Protein AF-A0A415HVI8-F1 (afdb_monomer_lite)

pLDDT: mean 93.9, std 3.32, range [80.62, 97.5]

Sequence (115 aa):
MLKFKNITKREDFKKYVEWSKIKIEEIEKPHKNQRMWKISDCFGNVWNVLFTGNVDEYRVSYENEFSADILMQGNMVEIHRAIKNGRNLRADRNLKQFTQVALLVSCYNKFGYLK

Foldseek 3Di:
DDKDFLPDDLVVVVVVCVVFVKDWDWDDAPDPLKTKIWIDTPVGFIKMWMDPNDQQWIWIDGDQAKIWIWGADQRMIDTQWMAGPNDIGGDNVVCVVCVVVSSNVNSCVNNVVRD

Radius of gyration: 13.5 Å; chains: 1; bounding box: 29×35×33 Å

Secondary structure (DSSP, 8-state):
-EEEE----HHHHHHHHHHHT-EEEEE--SSTT-EEEEEE-TTS-EEEEEE-SSTTEEEEEETTTEEEEEEEETTEEEEEEEEETTEEE-SHHHHGGGHHHHHHHHHHHHTT---

Structure (mmCIF, N/CA/C/O backbone):
data_AF-A0A415HVI8-F1
#
_entry.id   AF-A0A415HVI8-F1
#
loop_
_atom_site.group_PDB
_atom_site.id
_atom_site.type_symbol
_atom_site.label_atom_id
_atom_site.label_alt_id
_atom_site.label_comp_id
_atom_site.label_asym_id
_atom_site.label_entity_id
_atom_site.label_seq_id
_atom_site.pdbx_PDB_ins_code
_atom_site.Cartn_x
_atom_site.Cartn_y
_atom_site.Cartn_z
_atom_site.occupancy
_atom_site.B_iso_or_equiv
_atom_site.auth_seq_id
_atom_site.auth_comp_id
_atom_site.auth_asym_id
_atom_site.auth_atom_id
_atom_site.pdbx_PDB_model_num
ATOM 1 N N . MET A 1 1 ? -4.311 -10.016 -14.089 1.00 87.69 1 MET A N 1
ATOM 2 C CA . MET A 1 1 ? -4.774 -8.993 -13.128 1.00 87.69 1 MET A CA 1
ATOM 3 C C . MET A 1 1 ? -5.283 -9.757 -11.932 1.00 87.69 1 MET A C 1
ATOM 5 O O . MET A 1 1 ? -6.150 -10.602 -12.103 1.00 87.69 1 MET A O 1
ATOM 9 N N . LEU A 1 2 ? -4.747 -9.478 -10.747 1.00 95.12 2 LEU A N 1
ATOM 10 C CA . LEU A 1 2 ? -5.093 -10.218 -9.537 1.00 95.12 2 LEU A CA 1
ATOM 11 C C . LEU A 1 2 ? -6.092 -9.413 -8.703 1.00 95.12 2 LEU A C 1
ATOM 13 O O . LEU A 1 2 ? -5.803 -8.267 -8.374 1.00 95.12 2 LEU A O 1
ATOM 17 N N . LYS A 1 3 ? -7.232 -10.007 -8.339 1.00 96.69 3 LYS A N 1
ATOM 18 C CA . LYS A 1 3 ? -8.287 -9.353 -7.548 1.00 96.69 3 LYS A CA 1
ATOM 19 C C . LYS A 1 3 ? -8.484 -10.049 -6.204 1.00 96.69 3 LYS A C 1
ATOM 21 O O . LYS A 1 3 ? -8.464 -11.277 -6.146 1.00 96.69 3 LYS A O 1
ATOM 26 N N . PHE A 1 4 ? -8.696 -9.284 -5.136 1.00 97.19 4 PHE A N 1
ATOM 27 C CA . PHE A 1 4 ? -8.991 -9.814 -3.801 1.00 97.19 4 PHE A CA 1
ATOM 28 C C . PHE A 1 4 ? -9.710 -8.785 -2.921 1.00 97.19 4 PHE A C 1
ATOM 30 O O . PHE A 1 4 ? -9.638 -7.578 -3.149 1.00 97.19 4 PHE A O 1
ATOM 37 N N . LYS A 1 5 ? -10.441 -9.264 -1.908 1.00 97.50 5 LYS A N 1
ATOM 38 C CA . LYS A 1 5 ? -11.243 -8.411 -1.023 1.00 97.50 5 LYS A CA 1
ATOM 39 C C . LYS A 1 5 ? -10.464 -8.034 0.232 1.00 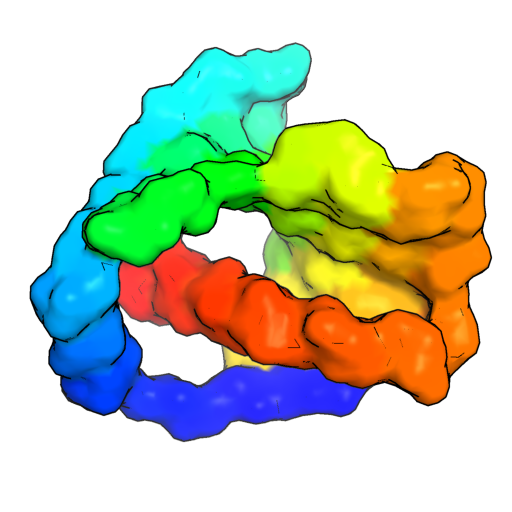97.50 5 LYS A C 1
ATOM 41 O O . LYS A 1 5 ? -9.969 -8.908 0.938 1.00 97.50 5 LYS A O 1
ATOM 46 N N . ASN A 1 6 ? -10.435 -6.745 0.553 1.00 96.62 6 ASN A N 1
ATOM 47 C CA . ASN A 1 6 ? -9.982 -6.247 1.843 1.00 96.62 6 ASN A CA 1
ATOM 48 C C . ASN A 1 6 ? -11.086 -6.445 2.896 1.00 96.62 6 ASN A C 1
ATOM 50 O O . ASN A 1 6 ? -12.039 -5.664 2.999 1.00 96.62 6 ASN A O 1
ATOM 54 N N . ILE A 1 7 ? -10.938 -7.509 3.684 1.00 96.50 7 ILE A N 1
ATOM 55 C CA . ILE A 1 7 ? -11.801 -7.843 4.826 1.00 96.50 7 ILE A CA 1
ATOM 56 C C . ILE A 1 7 ? -11.216 -7.388 6.173 1.00 96.50 7 ILE A C 1
ATOM 58 O O . ILE A 1 7 ? -11.780 -7.705 7.218 1.00 96.50 7 ILE A O 1
ATOM 62 N N . THR A 1 8 ? -10.099 -6.656 6.160 1.00 96.81 8 THR A N 1
ATOM 63 C CA . THR A 1 8 ? -9.420 -6.187 7.370 1.00 96.81 8 THR A CA 1
ATOM 64 C C . THR A 1 8 ? -10.347 -5.282 8.176 1.00 96.81 8 THR A C 1
ATOM 66 O O . THR A 1 8 ? -11.046 -4.428 7.614 1.00 96.81 8 THR A O 1
ATOM 69 N N . LYS A 1 9 ? -10.351 -5.476 9.498 1.00 97.00 9 LYS A N 1
ATOM 70 C CA . LYS A 1 9 ? -11.074 -4.642 10.461 1.00 97.00 9 LYS A CA 1
ATOM 71 C C . LYS A 1 9 ? -10.213 -3.463 10.901 1.00 97.00 9 LYS A C 1
ATOM 73 O O . LYS A 1 9 ? -8.985 -3.553 10.939 1.00 97.00 9 LYS A O 1
ATOM 78 N N . ARG A 1 10 ? -10.862 -2.351 11.246 1.00 96.25 10 ARG A N 1
ATOM 79 C CA . ARG A 1 10 ? -10.168 -1.110 11.606 1.00 96.25 10 ARG A CA 1
ATOM 80 C C . ARG A 1 10 ? -9.321 -1.283 12.863 1.00 96.25 10 ARG A C 1
ATOM 82 O O . ARG A 1 10 ? -8.210 -0.769 12.925 1.00 96.25 10 ARG A O 1
ATOM 89 N N . GLU A 1 11 ? -9.839 -2.012 13.843 1.00 96.88 11 GLU A N 1
ATOM 90 C CA . GLU A 1 11 ? -9.211 -2.235 15.145 1.00 96.88 11 GLU A CA 1
ATOM 91 C C . GLU A 1 11 ? -7.920 -3.044 15.001 1.00 96.88 11 GLU A C 1
ATOM 93 O O . GLU A 1 11 ? -6.900 -2.697 15.593 1.00 96.88 11 GLU A O 1
ATOM 98 N N . ASP A 1 12 ? -7.947 -4.083 14.165 1.00 96.75 12 ASP A N 1
ATOM 99 C CA . ASP A 1 12 ? -6.782 -4.929 13.900 1.00 96.75 12 ASP A CA 1
ATOM 100 C C . ASP A 1 12 ? -5.701 -4.150 13.146 1.00 96.75 12 ASP A C 1
ATOM 102 O O . ASP A 1 12 ? -4.521 -4.210 13.495 1.00 96.75 12 ASP A O 1
ATOM 106 N N . PHE A 1 13 ? -6.103 -3.342 12.160 1.00 96.88 13 PHE A N 1
ATOM 107 C CA . PHE A 1 13 ? -5.158 -2.501 11.434 1.00 96.88 13 PHE A CA 1
ATOM 108 C C . PHE A 1 13 ? -4.546 -1.405 12.312 1.00 96.88 13 PHE A C 1
ATOM 110 O O . PHE A 1 13 ? -3.359 -1.112 12.193 1.00 96.88 13 PHE A O 1
ATOM 117 N N . LYS A 1 14 ? -5.325 -0.830 13.235 1.00 96.75 14 LYS A N 1
ATOM 118 C CA . LYS A 1 14 ? -4.823 0.168 14.185 1.00 96.75 14 LYS A CA 1
ATOM 119 C C . LYS A 1 14 ? -3.715 -0.411 15.069 1.00 96.75 14 LYS A C 1
ATOM 121 O O . LYS A 1 14 ? -2.670 0.218 15.203 1.00 96.75 14 LYS A O 1
ATO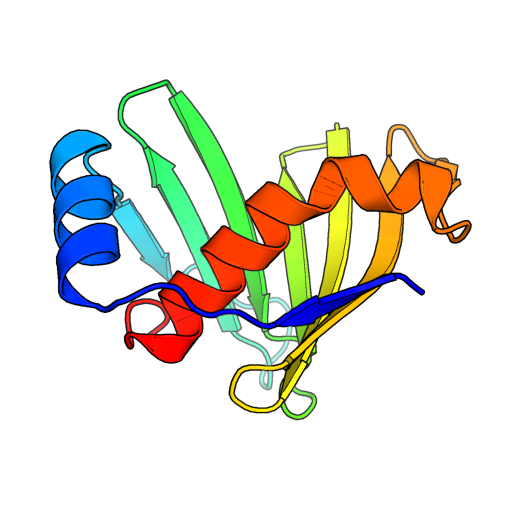M 126 N N . LYS A 1 15 ? -3.900 -1.630 15.591 1.00 96.88 15 LYS A N 1
ATOM 127 C CA . LYS A 1 15 ? -2.859 -2.341 16.357 1.00 96.88 15 LYS A CA 1
ATOM 128 C C . LYS A 1 15 ? -1.589 -2.547 15.530 1.00 96.88 15 LYS A C 1
ATOM 130 O O . LYS A 1 15 ? -0.492 -2.348 16.040 1.00 96.88 15 LYS A O 1
ATOM 135 N N . TYR A 1 16 ? -1.731 -2.913 14.254 1.00 95.06 16 TYR A N 1
ATOM 136 C CA . TYR A 1 16 ? -0.590 -3.047 13.344 1.00 95.06 16 TYR A CA 1
ATOM 137 C C . TYR A 1 16 ? 0.157 -1.719 13.158 1.00 95.06 16 TYR A C 1
ATOM 139 O O . TYR A 1 16 ? 1.382 -1.693 13.272 1.00 95.06 16 TYR A O 1
ATOM 147 N N . VAL A 1 17 ? -0.567 -0.623 12.912 1.00 95.44 17 VAL A N 1
ATOM 148 C CA . VAL A 1 17 ? 0.005 0.725 12.753 1.00 95.44 17 VAL A CA 1
ATOM 149 C C . VAL A 1 17 ? 0.779 1.155 14.000 1.00 95.44 17 VAL A C 1
ATOM 151 O O . VAL A 1 17 ? 1.888 1.671 13.879 1.00 95.44 17 VAL A O 1
ATOM 154 N N . GLU A 1 18 ? 0.223 0.913 15.188 1.00 95.25 18 GLU A N 1
ATOM 155 C CA . GLU A 1 18 ? 0.869 1.221 16.470 1.00 95.25 18 GLU A CA 1
ATOM 156 C C . GLU A 1 18 ? 2.128 0.371 16.694 1.00 95.25 18 GLU A C 1
ATOM 158 O O . GLU A 1 18 ? 3.180 0.905 17.046 1.00 95.25 18 GLU A O 1
ATOM 163 N N . TRP A 1 19 ? 2.050 -0.938 16.437 1.00 96.44 19 TRP A N 1
ATOM 164 C CA . TRP A 1 19 ? 3.173 -1.867 16.595 1.00 96.44 19 TRP A CA 1
ATOM 165 C C . TRP A 1 19 ? 4.342 -1.556 15.651 1.00 96.44 19 TRP A C 1
ATOM 167 O O . TRP A 1 19 ? 5.488 -1.491 16.090 1.00 96.44 19 TRP A O 1
ATOM 177 N N . SER A 1 20 ? 4.051 -1.327 14.368 1.00 94.50 20 SER A N 1
ATOM 178 C CA . SER A 1 20 ? 5.059 -1.022 13.339 1.00 94.50 20 SER A CA 1
ATOM 179 C C . SER A 1 20 ? 5.479 0.451 13.312 1.00 94.50 20 SER A C 1
ATOM 181 O O . SER A 1 20 ? 6.362 0.828 12.541 1.00 94.50 20 SER A O 1
ATOM 183 N N . LYS A 1 21 ? 4.871 1.284 14.171 1.00 95.44 21 LYS A N 1
ATOM 184 C CA . LYS A 1 21 ? 5.129 2.725 14.302 1.00 95.44 21 LYS A CA 1
ATOM 185 C C . LYS A 1 21 ? 5.109 3.438 12.947 1.00 95.44 21 LYS A C 1
ATOM 187 O O . LYS A 1 21 ? 6.018 4.212 12.643 1.00 95.44 21 LYS A O 1
ATOM 192 N N . ILE A 1 22 ? 4.082 3.151 12.142 1.00 95.62 22 ILE A N 1
ATOM 193 C CA . ILE A 1 22 ? 3.947 3.710 10.792 1.00 95.62 22 ILE A CA 1
ATOM 194 C C . ILE A 1 22 ? 3.964 5.237 10.847 1.00 95.62 22 ILE A C 1
ATOM 196 O O . ILE A 1 22 ? 3.202 5.855 11.593 1.00 95.62 22 ILE A O 1
ATOM 200 N N . LYS A 1 23 ? 4.794 5.834 9.995 1.00 95.38 23 LYS A N 1
ATOM 201 C CA . LYS A 1 23 ? 4.810 7.264 9.694 1.00 95.38 23 LYS A CA 1
ATOM 202 C C . LYS A 1 23 ? 4.378 7.462 8.251 1.00 95.38 23 LYS A C 1
ATOM 204 O O . LYS A 1 23 ? 4.820 6.733 7.368 1.00 95.38 23 LYS A O 1
ATOM 209 N N . ILE A 1 24 ? 3.497 8.430 8.026 1.00 95.88 24 ILE A N 1
ATOM 210 C CA . ILE A 1 24 ? 2.982 8.778 6.701 1.00 95.88 24 ILE A CA 1
ATOM 211 C C . ILE A 1 24 ? 3.165 10.275 6.538 1.00 95.88 24 ILE A C 1
ATOM 213 O O . ILE A 1 24 ? 2.653 11.054 7.340 1.00 95.88 24 ILE A O 1
ATOM 217 N N . GLU A 1 25 ? 3.897 10.657 5.504 1.00 95.81 25 GLU A N 1
ATOM 218 C CA . GLU A 1 25 ? 4.222 12.041 5.188 1.00 95.81 25 GLU A CA 1
ATOM 219 C C . GLU A 1 25 ? 3.764 12.310 3.757 1.00 95.81 25 GLU A C 1
ATOM 221 O O . GLU A 1 25 ? 4.171 11.602 2.835 1.00 95.81 25 GLU A O 1
ATOM 226 N N . GLU A 1 26 ? 2.896 13.301 3.552 1.00 95.00 26 GLU A N 1
ATOM 227 C CA . GLU A 1 26 ? 2.617 13.778 2.196 1.00 95.00 26 GLU A CA 1
ATOM 228 C C . GLU A 1 26 ? 3.858 14.518 1.676 1.00 95.00 26 GLU A C 1
ATOM 230 O O . GLU A 1 26 ? 4.427 15.363 2.368 1.00 95.00 26 GLU A O 1
ATOM 235 N N . ILE A 1 27 ? 4.296 14.166 0.472 1.00 94.12 27 ILE A N 1
ATOM 236 C CA . ILE A 1 27 ? 5.480 14.727 -0.181 1.00 94.12 27 ILE A CA 1
ATOM 237 C C . ILE A 1 27 ? 5.088 15.439 -1.475 1.00 94.12 27 ILE A C 1
ATOM 239 O O . ILE A 1 27 ? 3.924 15.445 -1.882 1.00 94.12 27 ILE A O 1
ATOM 243 N N . GLU A 1 28 ? 6.067 16.064 -2.128 1.00 90.69 28 GLU A N 1
ATOM 244 C CA . GLU A 1 28 ? 5.833 16.794 -3.368 1.00 90.69 28 GLU A CA 1
ATOM 245 C C . GLU A 1 28 ? 5.188 15.895 -4.435 1.00 90.69 28 GLU A C 1
ATOM 247 O O . GLU A 1 28 ? 5.664 14.803 -4.753 1.00 90.69 28 GLU A O 1
ATOM 252 N N . LYS A 1 29 ? 4.054 16.359 -4.966 1.00 87.06 29 LYS A N 1
ATOM 253 C CA . LYS A 1 29 ? 3.281 15.640 -5.977 1.00 87.06 29 LYS A CA 1
ATOM 254 C C . LYS A 1 29 ? 3.893 15.835 -7.370 1.00 87.06 29 LYS A C 1
ATOM 256 O O . LYS A 1 29 ? 4.232 16.966 -7.713 1.00 87.06 29 LYS A O 1
ATOM 261 N N . PRO A 1 30 ? 3.936 14.796 -8.224 1.00 86.88 30 PRO A N 1
ATOM 262 C CA . PRO A 1 30 ? 4.485 14.937 -9.576 1.00 86.88 30 PRO A CA 1
ATOM 263 C C . PRO A 1 30 ? 3.648 15.859 -10.474 1.00 86.88 30 PRO A C 1
ATOM 265 O O . PRO A 1 30 ? 4.177 16.600 -11.300 1.00 86.88 30 PRO A O 1
ATOM 268 N N . HIS A 1 31 ? 2.322 15.819 -10.314 1.00 88.69 31 HIS A N 1
ATOM 269 C CA . HIS A 1 31 ? 1.371 16.595 -11.108 1.00 88.69 31 HIS A CA 1
ATOM 270 C C . HIS A 1 31 ? 0.258 17.184 -10.234 1.00 88.69 31 HIS A C 1
ATOM 272 O O . HIS A 1 31 ? -0.047 16.679 -9.155 1.00 88.69 31 HIS A O 1
ATOM 278 N N . LYS A 1 32 ? -0.392 18.259 -10.705 1.00 86.44 32 LYS A N 1
ATOM 279 C CA . LYS A 1 32 ? -1.367 19.046 -9.921 1.00 86.44 32 LYS A CA 1
ATOM 280 C C . LYS A 1 32 ? -2.531 18.214 -9.362 1.00 86.44 32 LYS A C 1
ATOM 282 O O . LYS A 1 32 ? -2.977 18.503 -8.250 1.00 86.44 32 LYS A O 1
ATOM 287 N N . ASN A 1 33 ? -2.990 17.212 -10.115 1.00 90.31 33 ASN A N 1
ATOM 288 C CA . ASN A 1 33 ? -4.102 16.310 -9.792 1.00 90.31 33 ASN A CA 1
ATOM 289 C C . ASN A 1 33 ? -3.687 15.052 -9.005 1.00 90.31 33 ASN A C 1
ATOM 291 O O . ASN A 1 33 ? -4.536 14.209 -8.731 1.00 90.31 33 ASN A O 1
ATOM 295 N N . GLN A 1 34 ? -2.410 14.914 -8.656 1.00 93.44 34 GLN A N 1
ATOM 296 C CA . GLN A 1 34 ? -1.880 13.758 -7.938 1.00 93.44 34 GLN A CA 1
ATOM 297 C C . GLN A 1 34 ? -1.622 14.082 -6.471 1.00 93.44 34 GLN A C 1
ATOM 299 O O . GLN A 1 34 ? -1.525 15.247 -6.081 1.00 93.44 34 GLN A O 1
ATOM 304 N N . ARG A 1 35 ? -1.492 13.036 -5.658 1.00 94.06 35 ARG A N 1
ATOM 305 C CA . ARG A 1 35 ? -1.027 13.127 -4.269 1.00 94.06 35 ARG A CA 1
ATOM 306 C C . ARG A 1 35 ? -0.051 12.002 -4.008 1.00 94.06 35 ARG A C 1
ATOM 308 O O . ARG A 1 35 ? -0.236 10.907 -4.536 1.00 94.06 35 ARG A O 1
ATOM 315 N N . MET A 1 36 ? 0.987 12.270 -3.233 1.00 95.81 36 MET A N 1
ATOM 316 C CA . MET A 1 36 ? 2.042 11.302 -2.989 1.00 95.81 36 MET A CA 1
ATOM 317 C C . MET A 1 36 ? 2.371 11.277 -1.508 1.00 95.81 36 MET A C 1
ATOM 319 O O . MET A 1 36 ? 2.587 12.319 -0.901 1.00 95.81 36 MET A O 1
ATOM 323 N N . TRP A 1 37 ? 2.423 10.080 -0.941 1.00 96.75 37 TRP A N 1
ATOM 324 C CA . TRP A 1 37 ? 2.792 9.865 0.447 1.00 96.75 37 TRP A CA 1
ATOM 325 C C . TRP A 1 37 ? 4.023 8.981 0.516 1.00 96.75 37 TRP A C 1
ATOM 327 O O . TRP A 1 37 ? 4.091 7.947 -0.151 1.00 96.75 37 TRP A O 1
ATOM 337 N N . LYS A 1 38 ? 4.968 9.366 1.364 1.00 96.56 38 LYS A N 1
ATOM 338 C CA . LYS A 1 38 ? 6.058 8.517 1.817 1.00 96.56 38 LYS A CA 1
ATOM 339 C C . LYS A 1 38 ? 5.614 7.830 3.100 1.00 96.56 38 LYS A C 1
ATOM 341 O O . LYS A 1 38 ? 5.186 8.487 4.046 1.00 96.56 38 LYS A O 1
ATOM 346 N N . ILE A 1 39 ? 5.693 6.509 3.119 1.00 95.94 39 ILE A N 1
ATOM 347 C CA . ILE A 1 39 ? 5.307 5.679 4.255 1.00 95.94 39 ILE A CA 1
ATOM 348 C C . ILE A 1 39 ? 6.547 4.950 4.744 1.00 95.94 39 ILE A C 1
ATOM 350 O O . ILE A 1 39 ? 7.240 4.309 3.954 1.00 95.94 39 ILE A O 1
ATOM 354 N N . SER A 1 40 ? 6.822 5.054 6.037 1.00 95.31 40 SER A N 1
ATOM 355 C CA . SER A 1 40 ? 7.926 4.350 6.680 1.00 95.31 40 SER A CA 1
ATOM 356 C C . SER A 1 40 ? 7.487 3.647 7.955 1.00 95.31 40 SER A C 1
ATOM 358 O O . SER A 1 40 ? 6.526 4.056 8.610 1.00 95.31 40 SER A O 1
ATOM 360 N N . ASP A 1 41 ? 8.192 2.575 8.300 1.00 94.44 41 ASP A N 1
ATOM 361 C CA . ASP A 1 41 ? 7.980 1.812 9.528 1.00 94.44 41 ASP A CA 1
ATOM 362 C C . ASP A 1 41 ? 9.242 1.772 10.407 1.00 94.44 41 ASP A C 1
ATOM 364 O O . ASP A 1 41 ? 10.318 2.247 10.033 1.00 94.44 41 ASP A O 1
ATOM 368 N N . CYS A 1 42 ? 9.123 1.214 11.614 1.00 94.38 42 CYS A N 1
ATOM 369 C CA . CYS A 1 42 ? 10.261 1.064 12.523 1.00 94.38 42 CYS A CA 1
ATOM 370 C C . CYS A 1 42 ? 11.254 -0.041 12.136 1.00 94.38 42 C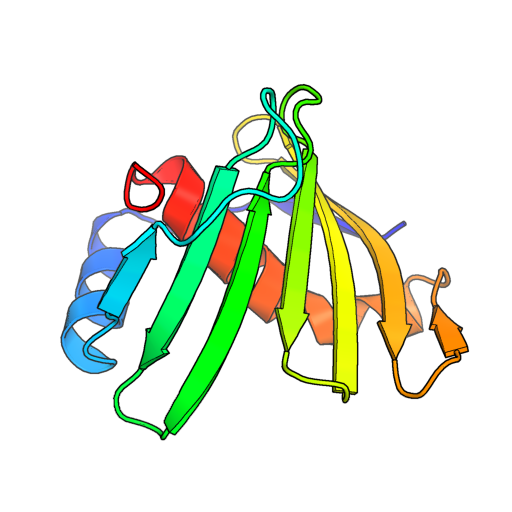YS A C 1
ATOM 372 O O . CYS A 1 42 ? 12.266 -0.190 12.818 1.00 94.38 42 CYS A O 1
ATOM 374 N N . PHE A 1 43 ? 10.973 -0.821 11.092 1.00 91.69 43 PHE A N 1
ATOM 375 C CA . PHE A 1 43 ? 11.852 -1.880 10.590 1.00 91.69 43 PHE A CA 1
ATOM 376 C C . PHE A 1 43 ? 12.783 -1.381 9.479 1.00 91.69 43 PHE A C 1
ATOM 378 O O . PHE A 1 43 ? 13.616 -2.141 8.994 1.00 91.69 43 PHE A O 1
ATOM 385 N N . GLY A 1 44 ? 12.674 -0.102 9.107 1.00 89.50 44 GLY A N 1
ATOM 386 C CA . GLY A 1 44 ? 13.497 0.525 8.079 1.00 89.50 44 GLY A CA 1
ATOM 387 C C . GLY A 1 44 ? 12.912 0.412 6.675 1.00 89.50 44 GLY A C 1
ATOM 388 O O . GLY A 1 44 ? 13.559 0.847 5.727 1.00 89.50 44 GLY A O 1
ATOM 389 N N . ASN A 1 45 ? 11.695 -0.119 6.522 1.00 91.19 45 ASN A N 1
ATOM 390 C CA . ASN A 1 45 ? 11.037 -0.135 5.225 1.00 91.19 45 ASN A CA 1
ATOM 391 C C . ASN A 1 45 ? 10.509 1.264 4.902 1.00 91.19 45 ASN A C 1
ATOM 393 O O . ASN A 1 45 ? 9.884 1.918 5.741 1.00 91.19 45 ASN A O 1
ATOM 397 N N . VAL A 1 46 ? 10.725 1.702 3.663 1.00 93.81 46 VAL A N 1
ATOM 398 C CA . VAL A 1 46 ? 10.239 2.984 3.153 1.00 93.81 46 VAL A CA 1
ATOM 399 C C . VAL A 1 46 ? 9.652 2.787 1.762 1.00 93.81 46 VAL A C 1
ATOM 401 O O . VAL A 1 46 ? 10.352 2.392 0.836 1.00 93.81 46 VAL A O 1
ATOM 404 N N . T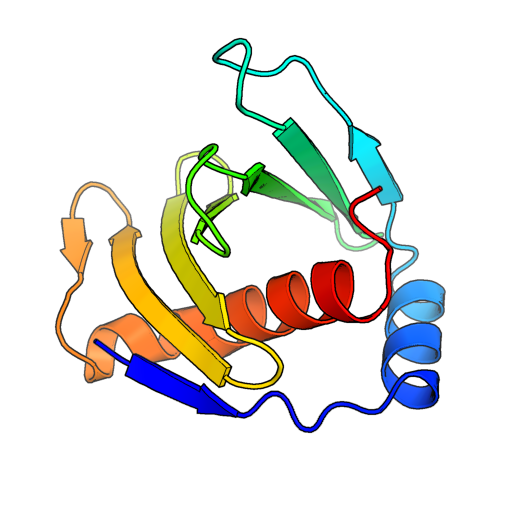RP A 1 47 ? 8.371 3.094 1.583 1.00 95.00 47 TRP A N 1
ATOM 405 C CA . TRP A 1 47 ? 7.716 3.044 0.276 1.00 95.00 47 TRP A CA 1
ATOM 406 C C . TRP A 1 47 ? 6.944 4.322 -0.012 1.00 95.00 47 TRP A C 1
ATOM 408 O O . TRP A 1 47 ? 6.520 5.042 0.888 1.00 95.00 47 TRP A O 1
ATOM 418 N N . ASN A 1 48 ? 6.728 4.583 -1.296 1.00 96.12 48 ASN A N 1
ATOM 419 C CA . ASN A 1 48 ? 5.895 5.681 -1.752 1.00 96.12 48 ASN A CA 1
ATOM 420 C C . ASN A 1 48 ? 4.554 5.149 -2.251 1.00 96.12 48 ASN A C 1
ATOM 422 O O . ASN A 1 48 ? 4.494 4.125 -2.933 1.00 96.12 48 ASN A O 1
ATOM 426 N N . VAL A 1 49 ? 3.486 5.872 -1.941 1.00 96.81 49 VAL A N 1
ATOM 427 C CA . VAL A 1 49 ? 2.140 5.646 -2.461 1.00 96.81 49 VAL A CA 1
ATOM 428 C C . VAL A 1 49 ? 1.732 6.889 -3.234 1.00 96.81 49 VAL A C 1
ATOM 430 O O . VAL A 1 49 ? 1.666 7.977 -2.676 1.00 96.81 49 VAL A O 1
ATOM 433 N N . LEU A 1 50 ? 1.458 6.729 -4.519 1.00 96.25 50 LEU A N 1
ATOM 434 C CA . LEU A 1 50 ? 1.002 7.776 -5.419 1.00 96.25 50 LEU A CA 1
ATOM 435 C C . LEU A 1 50 ? -0.470 7.539 -5.742 1.00 96.25 50 LEU A C 1
ATOM 437 O O . LEU A 1 50 ? -0.811 6.509 -6.315 1.00 96.25 50 LEU A O 1
ATOM 441 N N . PHE A 1 51 ? -1.331 8.502 -5.442 1.00 95.25 51 PHE A N 1
ATOM 442 C CA . PHE A 1 51 ? -2.639 8.606 -6.075 1.00 95.25 51 PHE A CA 1
ATOM 443 C C . PHE A 1 51 ? -2.468 9.234 -7.460 1.00 95.25 51 PHE A C 1
ATOM 445 O O . PHE A 1 51 ? -1.947 10.345 -7.589 1.00 95.25 51 PHE A O 1
ATOM 452 N N . THR A 1 52 ? -2.890 8.517 -8.500 1.00 92.06 52 THR A N 1
ATOM 453 C CA . THR A 1 52 ? -2.600 8.877 -9.900 1.00 92.06 52 THR A CA 1
ATOM 454 C C . THR A 1 52 ? -3.447 10.035 -10.434 1.00 92.06 52 THR A C 1
ATOM 456 O O . THR A 1 52 ? -3.124 10.583 -11.491 1.00 92.06 52 THR A O 1
ATOM 459 N N . GLY A 1 53 ? -4.490 10.438 -9.700 1.00 86.69 53 GLY A N 1
ATOM 460 C CA . GLY A 1 53 ? -5.471 11.438 -10.122 1.00 86.69 53 GLY A CA 1
ATOM 461 C C . GLY A 1 53 ? -6.713 10.834 -10.782 1.00 86.69 53 GLY A C 1
ATOM 462 O O . GLY A 1 53 ? -7.716 11.530 -10.924 1.00 86.69 53 GLY A O 1
ATOM 463 N N . ASN A 1 54 ? -6.668 9.547 -11.135 1.00 89.75 54 ASN A N 1
ATOM 464 C CA . ASN A 1 54 ? -7.831 8.784 -11.574 1.00 89.75 54 ASN A CA 1
ATOM 465 C C . ASN A 1 54 ? -8.552 8.170 -10.372 1.00 89.75 54 ASN A C 1
ATOM 467 O O . ASN A 1 54 ? -7.927 7.831 -9.368 1.00 89.75 54 ASN A O 1
ATOM 471 N N . VAL A 1 55 ? -9.873 8.012 -10.486 1.00 87.75 55 VAL A N 1
ATOM 472 C CA . VAL A 1 55 ? -10.719 7.473 -9.412 1.00 87.75 55 VAL A CA 1
ATOM 473 C C . VAL A 1 55 ? -10.191 6.112 -8.960 1.00 87.75 55 VAL A C 1
ATOM 475 O O . VAL A 1 55 ? -10.057 5.193 -9.765 1.00 87.75 55 VAL A O 1
ATOM 478 N N . ASP A 1 56 ? -9.901 6.011 -7.663 1.00 90.50 56 ASP A N 1
ATOM 479 C CA . ASP A 1 56 ? -9.459 4.794 -6.979 1.00 90.50 56 ASP A CA 1
ATOM 480 C C . ASP A 1 56 ? -8.140 4.168 -7.477 1.00 90.50 56 ASP A C 1
ATOM 482 O O . ASP A 1 56 ? -7.818 3.042 -7.087 1.00 90.50 56 ASP A O 1
ATOM 486 N N . GLU A 1 57 ? -7.356 4.864 -8.307 1.00 95.00 57 GLU A N 1
ATOM 487 C CA . GLU A 1 57 ? -6.123 4.330 -8.899 1.00 95.00 57 GLU A CA 1
ATOM 488 C C . GLU A 1 57 ? -4.866 4.856 -8.195 1.00 95.00 57 GLU A C 1
ATOM 490 O O . GLU A 1 57 ? -4.575 6.060 -8.158 1.00 95.00 57 GLU A O 1
ATOM 495 N N . TYR A 1 58 ? -4.071 3.913 -7.694 1.00 96.31 58 TYR A N 1
ATOM 496 C CA . TYR A 1 58 ? -2.867 4.168 -6.923 1.00 96.31 58 TYR A CA 1
ATOM 497 C C . TYR A 1 58 ? -1.684 3.380 -7.477 1.00 96.31 58 TYR A C 1
ATOM 499 O O . TYR A 1 58 ? -1.824 2.270 -7.985 1.00 96.31 58 TYR A O 1
ATOM 507 N N . ARG A 1 59 ? -0.486 3.926 -7.305 1.00 96.25 59 ARG A N 1
ATOM 508 C CA . ARG A 1 59 ? 0.778 3.228 -7.522 1.00 96.25 59 ARG A CA 1
ATOM 509 C C . ARG A 1 59 ? 1.535 3.161 -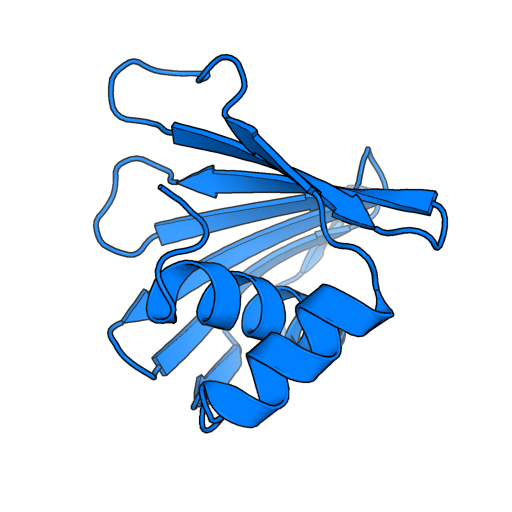6.211 1.00 96.25 59 ARG A C 1
ATOM 511 O O . ARG A 1 59 ? 1.776 4.189 -5.591 1.00 96.25 59 ARG A O 1
ATOM 518 N N . VAL A 1 60 ? 1.955 1.968 -5.814 1.00 96.75 60 VAL A N 1
ATOM 519 C CA . VAL A 1 60 ? 2.926 1.795 -4.728 1.00 96.75 60 VAL A CA 1
ATOM 520 C C . VAL A 1 60 ? 4.293 1.492 -5.313 1.00 96.75 60 VAL A C 1
ATOM 522 O O . VAL A 1 60 ? 4.387 0.747 -6.287 1.00 96.75 60 VAL A O 1
ATOM 525 N N . SER A 1 61 ? 5.350 2.059 -4.746 1.00 95.62 61 SER A N 1
ATOM 526 C CA . SER A 1 61 ? 6.728 1.814 -5.176 1.00 95.62 61 SER A CA 1
ATOM 527 C C . SER A 1 61 ? 7.677 1.723 -3.995 1.00 95.62 61 SER A C 1
ATOM 529 O O . SER A 1 61 ? 7.582 2.526 -3.067 1.00 95.62 61 SER A O 1
ATOM 531 N N . TYR A 1 62 ? 8.617 0.790 -4.074 1.00 93.38 62 TYR A N 1
ATOM 532 C CA . TYR A 1 62 ? 9.692 0.612 -3.109 1.00 93.38 62 TYR A CA 1
ATOM 533 C C . TYR A 1 62 ? 11.027 0.818 -3.821 1.00 93.38 62 TYR A C 1
ATOM 535 O O . TYR A 1 62 ? 11.433 -0.015 -4.637 1.00 93.38 62 TYR A O 1
ATOM 543 N N . GLU A 1 63 ? 11.654 1.963 -3.540 1.00 86.69 63 GLU A N 1
ATOM 544 C CA . GLU A 1 63 ? 12.917 2.400 -4.143 1.00 86.69 63 GLU A CA 1
ATOM 545 C C . GLU A 1 63 ? 12.983 2.116 -5.661 1.00 86.69 63 GLU A C 1
ATOM 547 O O . GLU A 1 63 ? 12.072 2.481 -6.406 1.00 86.69 63 GLU A O 1
ATOM 552 N N . ASN A 1 64 ? 14.046 1.438 -6.106 1.00 82.81 64 ASN A N 1
ATOM 553 C CA . ASN A 1 64 ? 14.241 0.961 -7.474 1.00 82.81 64 ASN A CA 1
ATOM 554 C C . ASN A 1 64 ? 13.891 -0.528 -7.640 1.00 82.81 64 ASN A C 1
ATOM 556 O O . ASN A 1 64 ? 14.079 -1.090 -8.722 1.00 82.81 64 ASN A O 1
ATOM 560 N N . GLU A 1 65 ? 13.402 -1.188 -6.587 1.00 90.19 65 GLU A N 1
ATOM 561 C CA . GLU A 1 65 ? 13.139 -2.625 -6.622 1.00 90.19 65 GLU A CA 1
ATOM 562 C C . GLU A 1 65 ? 11.849 -2.940 -7.372 1.00 90.19 65 GLU A C 1
ATOM 564 O O . GLU A 1 65 ? 11.832 -3.790 -8.273 1.00 90.19 65 GLU A O 1
ATOM 569 N N . PHE A 1 66 ? 10.750 -2.272 -7.002 1.00 94.69 66 PHE A N 1
ATOM 570 C CA . PHE A 1 66 ? 9.461 -2.515 -7.632 1.00 94.69 66 PHE A CA 1
ATOM 571 C C . PHE A 1 66 ? 8.485 -1.338 -7.584 1.00 94.69 66 PHE A C 1
ATOM 573 O O . PHE A 1 66 ? 8.546 -0.462 -6.725 1.00 94.69 66 PHE A O 1
ATOM 580 N N . SER A 1 67 ? 7.502 -1.392 -8.483 1.00 96.38 67 SER A N 1
ATOM 581 C CA . SER A 1 67 ? 6.250 -0.643 -8.389 1.00 96.38 67 SER A CA 1
ATOM 582 C C . SER A 1 67 ? 5.058 -1.520 -8.763 1.00 96.38 67 SER A C 1
ATOM 584 O O . SER A 1 67 ? 5.195 -2.452 -9.553 1.00 96.38 67 SER A O 1
ATOM 586 N N . ALA A 1 68 ? 3.887 -1.249 -8.196 1.00 97.00 68 ALA A N 1
ATOM 587 C CA . ALA A 1 68 ? 2.646 -1.947 -8.509 1.00 97.00 68 ALA A CA 1
ATOM 588 C C . ALA A 1 68 ? 1.494 -0.952 -8.662 1.00 97.00 68 ALA A C 1
ATOM 590 O O . ALA A 1 68 ? 1.303 -0.087 -7.807 1.00 97.00 68 ALA A O 1
ATOM 591 N N . ASP A 1 69 ? 0.732 -1.109 -9.744 1.00 96.62 69 ASP A N 1
ATOM 592 C CA . ASP A 1 69 ? -0.480 -0.338 -10.021 1.00 96.62 69 ASP A CA 1
ATOM 593 C C . ASP A 1 69 ? -1.682 -1.083 -9.439 1.00 96.62 69 ASP A C 1
ATOM 595 O O . ASP A 1 69 ? -1.918 -2.258 -9.756 1.00 96.62 69 ASP A O 1
ATOM 599 N N . ILE A 1 70 ? -2.411 -0.394 -8.566 1.00 96.81 70 ILE A N 1
ATOM 600 C CA . ILE A 1 70 ? -3.494 -0.930 -7.753 1.00 96.81 70 ILE A CA 1
ATOM 601 C C . ILE A 1 70 ? -4.746 -0.079 -7.965 1.00 96.81 70 ILE A C 1
ATOM 603 O O . ILE A 1 70 ? -4.706 1.143 -7.843 1.00 96.81 70 ILE A O 1
ATOM 607 N N . LEU A 1 71 ? -5.871 -0.740 -8.213 1.00 95.81 71 LEU A N 1
ATOM 608 C CA . LEU A 1 71 ? -7.198 -0.134 -8.228 1.00 95.81 71 LEU A CA 1
ATOM 609 C C . LEU A 1 71 ? -7.961 -0.554 -6.965 1.00 95.81 71 LEU A C 1
ATOM 611 O O . LEU A 1 71 ? -7.974 -1.739 -6.619 1.00 95.81 71 LEU A O 1
ATOM 615 N N . MET A 1 72 ? -8.580 0.398 -6.267 1.00 93.81 72 MET A N 1
ATOM 616 C CA . MET A 1 72 ? -9.205 0.176 -4.956 1.00 93.81 72 MET A CA 1
ATOM 617 C C . MET A 1 72 ? -10.655 0.663 -4.901 1.00 93.81 72 MET A C 1
ATOM 619 O O . MET A 1 72 ? -10.943 1.723 -4.357 1.00 93.81 72 MET A O 1
ATOM 623 N N . GLN A 1 73 ? -11.585 -0.137 -5.419 1.00 90.25 73 GLN A N 1
ATOM 624 C CA . GLN A 1 73 ? -13.013 0.192 -5.432 1.00 90.25 73 GLN A CA 1
ATOM 625 C C . GLN A 1 73 ? -13.705 -0.342 -4.171 1.00 90.25 73 GLN A C 1
ATOM 627 O O . GLN A 1 73 ? -14.051 -1.525 -4.058 1.00 90.25 73 GLN A O 1
ATOM 632 N N . GLY A 1 74 ? -13.893 0.532 -3.181 1.00 88.44 74 GLY A N 1
ATOM 633 C CA . GLY A 1 74 ? -14.461 0.169 -1.883 1.00 88.44 74 GLY A CA 1
ATOM 634 C C . GLY A 1 74 ? -13.595 -0.857 -1.143 1.00 88.44 74 GLY A C 1
ATOM 635 O O . GLY A 1 74 ? -12.483 -0.561 -0.717 1.00 88.44 74 GLY A O 1
ATOM 636 N N . ASN A 1 75 ? -14.106 -2.081 -0.969 1.00 92.88 75 ASN A N 1
ATOM 637 C CA . ASN A 1 75 ? -13.348 -3.186 -0.361 1.00 92.88 75 ASN A CA 1
ATOM 638 C C . ASN A 1 75 ? -12.628 -4.065 -1.393 1.00 92.88 75 ASN A C 1
ATOM 640 O O . ASN A 1 75 ? -11.979 -5.038 -1.007 1.00 92.88 75 ASN A O 1
ATOM 644 N N . MET A 1 76 ? -12.789 -3.798 -2.687 1.00 96.69 76 MET A N 1
ATOM 645 C CA . MET A 1 76 ? -12.153 -4.575 -3.741 1.00 96.69 76 MET A CA 1
ATOM 646 C C . MET A 1 76 ? -10.785 -3.987 -4.064 1.00 96.69 76 MET A C 1
ATOM 648 O O . MET A 1 76 ? -10.663 -2.782 -4.265 1.00 96.69 76 MET A O 1
ATOM 652 N N . VAL A 1 77 ? -9.767 -4.842 -4.110 1.00 97.25 77 VAL A N 1
ATOM 653 C CA . VAL A 1 77 ? -8.402 -4.468 -4.477 1.00 97.25 77 VAL A CA 1
ATOM 654 C C . VAL A 1 77 ? -8.000 -5.262 -5.707 1.00 97.25 77 VAL A C 1
ATOM 656 O O . VAL A 1 77 ? -8.122 -6.489 -5.735 1.00 97.25 77 VAL A O 1
ATOM 659 N N . GLU A 1 78 ? -7.513 -4.563 -6.723 1.00 96.75 78 GLU A N 1
ATOM 660 C CA . GLU A 1 78 ? -7.053 -5.162 -7.968 1.00 96.75 78 GLU A CA 1
ATOM 661 C C . GLU A 1 78 ? -5.625 -4.723 -8.264 1.00 96.75 78 GLU A C 1
ATOM 663 O O . GLU A 1 78 ? -5.346 -3.535 -8.351 1.00 96.75 78 GLU A O 1
ATOM 668 N N . ILE A 1 79 ? -4.721 -5.676 -8.471 1.00 97.44 79 ILE A N 1
ATOM 669 C CA . ILE A 1 79 ? -3.361 -5.410 -8.938 1.00 97.44 79 ILE A CA 1
ATOM 670 C C . ILE A 1 79 ? -3.353 -5.612 -10.451 1.00 97.44 79 ILE A C 1
ATOM 672 O O . ILE A 1 79 ? -3.537 -6.731 -10.952 1.00 97.44 79 ILE A O 1
ATOM 676 N N . HIS A 1 80 ? -3.162 -4.523 -11.191 1.00 93.69 80 HIS A N 1
ATOM 677 C CA . HIS A 1 80 ? -3.247 -4.514 -12.654 1.00 93.69 80 HIS A CA 1
ATOM 678 C C . HIS A 1 80 ? -1.940 -4.974 -13.286 1.00 93.69 80 HIS A C 1
ATOM 680 O O . HIS A 1 80 ? -1.917 -5.873 -14.132 1.00 93.69 80 HIS A O 1
ATOM 686 N N . ARG A 1 81 ? -0.841 -4.377 -12.834 1.00 94.31 81 ARG A N 1
ATOM 687 C CA . ARG A 1 81 ? 0.520 -4.713 -13.241 1.00 94.31 81 ARG A CA 1
ATOM 688 C C . ARG A 1 81 ? 1.495 -4.364 -12.130 1.00 94.31 81 ARG A C 1
ATOM 690 O O . ARG A 1 81 ? 1.210 -3.518 -11.288 1.00 94.31 81 ARG A O 1
ATOM 697 N N . ALA A 1 82 ? 2.666 -4.974 -12.186 1.00 96.12 82 ALA A N 1
ATOM 698 C CA . ALA A 1 82 ? 3.809 -4.556 -11.396 1.00 96.12 82 ALA A CA 1
ATOM 699 C C . ALA A 1 82 ? 5.060 -4.509 -12.269 1.00 96.12 82 ALA A C 1
ATOM 701 O O . ALA A 1 82 ? 5.176 -5.261 -13.234 1.00 96.12 82 ALA A O 1
ATOM 702 N N . ILE A 1 83 ? 5.996 -3.637 -11.931 1.00 95.75 83 ILE A N 1
ATOM 703 C CA . ILE A 1 83 ? 7.344 -3.615 -12.485 1.00 95.75 83 ILE A CA 1
ATOM 704 C C . ILE A 1 83 ? 8.270 -4.045 -11.360 1.00 95.75 83 ILE A C 1
ATOM 706 O O . ILE A 1 83 ? 8.194 -3.479 -10.278 1.00 95.75 83 ILE A O 1
ATOM 710 N N . LYS A 1 84 ? 9.133 -5.031 -11.595 1.00 94.88 84 LYS A N 1
ATOM 711 C CA . LYS A 1 84 ? 10.158 -5.447 -10.628 1.00 94.88 84 LYS A CA 1
ATOM 712 C C . LYS A 1 84 ? 11.464 -5.712 -11.355 1.00 94.88 84 LYS A C 1
ATOM 714 O O . LYS A 1 84 ? 11.461 -6.470 -12.326 1.00 94.88 84 LYS A O 1
ATOM 719 N N . ASN A 1 85 ? 12.553 -5.083 -10.917 1.00 88.56 85 ASN A N 1
ATOM 720 C CA . ASN A 1 85 ? 13.868 -5.166 -11.570 1.00 88.56 85 ASN A CA 1
ATOM 721 C C . ASN A 1 85 ? 13.783 -4.924 -13.095 1.00 88.56 85 ASN A C 1
ATOM 723 O O . ASN A 1 85 ? 14.281 -5.716 -13.896 1.00 88.56 85 ASN A O 1
ATOM 727 N N . GLY A 1 86 ? 13.033 -3.895 -13.506 1.00 87.75 86 GLY A N 1
ATOM 728 C CA . GLY A 1 86 ? 12.805 -3.541 -14.916 1.00 87.75 86 GLY A CA 1
ATOM 729 C C . GLY A 1 86 ? 11.859 -4.463 -15.701 1.00 87.75 86 GLY A C 1
ATOM 730 O O . GLY A 1 86 ? 11.555 -4.186 -16.860 1.00 87.75 86 GLY A O 1
ATOM 731 N N . ARG A 1 87 ? 11.348 -5.550 -15.106 1.00 91.56 87 ARG A N 1
ATOM 732 C CA . ARG A 1 87 ? 10.443 -6.492 -15.782 1.00 91.56 87 ARG A CA 1
ATOM 733 C C . ARG A 1 87 ? 8.983 -6.169 -15.505 1.00 91.56 87 ARG A C 1
ATOM 735 O O . ARG A 1 87 ? 8.572 -6.072 -14.352 1.00 91.56 87 ARG A O 1
ATOM 742 N N . ASN A 1 88 ? 8.186 -6.107 -16.569 1.00 93.94 88 ASN A N 1
ATOM 743 C CA . ASN A 1 88 ? 6.732 -5.998 -16.486 1.00 93.94 88 ASN A CA 1
ATOM 744 C C . ASN A 1 88 ? 6.104 -7.346 -16.096 1.00 93.94 88 ASN A C 1
ATOM 746 O O . ASN A 1 88 ? 6.203 -8.335 -16.823 1.00 93.94 88 ASN A O 1
ATOM 750 N N . LEU A 1 89 ? 5.407 -7.374 -14.966 1.00 94.19 89 LEU A N 1
ATOM 751 C CA . LEU A 1 89 ? 4.681 -8.521 -14.436 1.00 94.19 89 LEU A CA 1
ATOM 752 C C . LEU A 1 89 ? 3.175 -8.282 -14.591 1.00 94.19 89 LEU A C 1
ATOM 754 O O . LEU A 1 89 ? 2.641 -7.280 -14.118 1.00 94.19 89 LEU A O 1
ATOM 758 N N . ARG A 1 90 ? 2.485 -9.215 -15.256 1.00 92.00 90 ARG A N 1
ATOM 759 C CA . ARG A 1 90 ? 1.020 -9.175 -15.459 1.00 92.00 90 ARG A CA 1
ATOM 760 C C . ARG A 1 90 ? 0.304 -10.483 -15.125 1.00 92.00 90 ARG A C 1
ATOM 762 O O . ARG A 1 90 ? -0.890 -10.470 -14.837 1.00 92.00 90 ARG A O 1
ATOM 769 N N . ALA A 1 91 ? 1.022 -11.605 -15.178 1.00 90.94 91 ALA A N 1
ATOM 770 C CA . ALA A 1 91 ? 0.473 -12.913 -14.848 1.00 90.94 91 ALA A CA 1
ATOM 771 C C . ALA A 1 91 ? 0.174 -13.006 -13.347 1.00 90.94 91 ALA A C 1
ATOM 773 O O . ALA A 1 91 ? 1.031 -12.672 -12.528 1.00 90.94 91 ALA A O 1
ATOM 774 N N . ASP A 1 92 ? -0.995 -13.528 -12.988 1.00 90.38 92 ASP A N 1
ATOM 775 C CA . ASP A 1 92 ? -1.484 -13.549 -11.604 1.00 90.38 92 ASP A CA 1
ATOM 776 C C . ASP A 1 92 ? -0.515 -14.231 -10.636 1.00 90.38 92 ASP A C 1
ATOM 778 O O . ASP A 1 92 ? -0.267 -13.717 -9.547 1.00 90.38 92 ASP A O 1
ATOM 782 N N . ARG A 1 93 ? 0.122 -15.334 -11.059 1.00 92.31 93 ARG A N 1
ATOM 783 C CA . ARG A 1 93 ? 1.161 -16.024 -10.272 1.00 92.31 93 ARG A CA 1
ATOM 784 C C . ARG A 1 93 ? 2.303 -15.095 -9.849 1.00 92.31 93 ARG A C 1
ATOM 786 O O . ARG A 1 93 ? 2.799 -15.211 -8.736 1.00 92.31 93 ARG A O 1
ATOM 793 N N . ASN A 1 94 ? 2.676 -14.150 -10.712 1.00 93.19 94 ASN A N 1
ATOM 794 C CA . ASN A 1 94 ? 3.732 -13.184 -10.436 1.00 93.19 94 ASN A CA 1
ATOM 795 C C . ASN A 1 94 ? 3.197 -12.010 -9.614 1.00 93.19 94 ASN A C 1
ATOM 797 O O . ASN A 1 94 ? 3.937 -11.461 -8.807 1.00 93.19 94 ASN A O 1
ATOM 801 N N . LEU A 1 95 ? 1.931 -11.626 -9.797 1.00 95.31 95 LEU A N 1
ATOM 802 C CA . LEU A 1 95 ? 1.319 -10.520 -9.060 1.00 95.31 95 LEU A CA 1
ATOM 803 C C . LEU A 1 95 ? 1.032 -10.864 -7.593 1.00 95.31 95 LEU A C 1
ATOM 805 O O . LEU A 1 95 ? 1.040 -9.968 -6.754 1.00 95.31 95 LEU A O 1
ATOM 809 N N . LYS A 1 96 ? 0.851 -12.152 -7.263 1.00 95.62 96 LYS A N 1
ATOM 810 C CA . LYS A 1 96 ? 0.589 -12.621 -5.890 1.00 95.62 96 LYS A CA 1
ATOM 811 C C . LYS A 1 96 ? 1.595 -12.105 -4.858 1.00 95.62 96 LYS A C 1
ATOM 813 O O . LYS A 1 96 ? 1.195 -11.833 -3.729 1.00 95.62 96 LYS A O 1
ATOM 818 N N . GLN A 1 97 ? 2.856 -11.902 -5.241 1.00 94.88 97 GLN A N 1
ATOM 819 C CA . GLN A 1 97 ? 3.887 -11.377 -4.337 1.00 94.88 97 GLN A CA 1
ATOM 820 C C . GLN A 1 97 ? 3.606 -9.943 -3.840 1.00 94.88 97 GLN A C 1
ATOM 822 O O . GLN A 1 97 ? 4.117 -9.558 -2.797 1.00 94.88 97 GLN A O 1
ATOM 827 N N . PHE A 1 98 ? 2.767 -9.167 -4.537 1.00 96.06 98 PHE A N 1
ATOM 828 C CA . PHE A 1 98 ? 2.413 -7.790 -4.161 1.00 96.06 98 PHE A CA 1
ATOM 829 C C . PHE A 1 98 ? 1.090 -7.696 -3.386 1.00 96.06 98 PHE A C 1
ATOM 831 O O . PHE A 1 98 ? 0.642 -6.603 -3.051 1.00 96.06 98 PHE A O 1
ATOM 838 N N . THR A 1 99 ? 0.447 -8.827 -3.080 1.00 96.12 99 THR A N 1
ATOM 839 C CA . THR A 1 99 ? -0.870 -8.846 -2.417 1.00 96.12 99 THR A CA 1
ATOM 840 C C . THR A 1 99 ? -0.832 -8.150 -1.059 1.00 96.12 99 THR A C 1
ATOM 842 O O . THR A 1 99 ? -1.721 -7.364 -0.751 1.00 96.12 99 THR A O 1
ATOM 845 N N . GLN A 1 100 ? 0.214 -8.396 -0.263 1.00 94.44 100 GLN A N 1
ATOM 846 C CA . GLN A 1 100 ? 0.328 -7.816 1.078 1.00 94.44 100 GLN A CA 1
ATOM 847 C C . GLN A 1 100 ? 0.517 -6.300 1.032 1.00 94.44 100 GLN A C 1
ATOM 849 O O . GLN A 1 100 ? -0.190 -5.577 1.728 1.00 94.44 100 GLN A O 1
ATOM 854 N N . VAL A 1 101 ? 1.396 -5.798 0.158 1.00 94.69 101 VAL A N 1
ATOM 855 C CA . VAL A 1 101 ? 1.580 -4.347 0.012 1.00 94.69 101 VAL A CA 1
ATOM 856 C C . VAL A 1 101 ? 0.315 -3.676 -0.530 1.00 94.69 101 VAL A C 1
ATOM 858 O O . VAL A 1 101 ? -0.086 -2.630 -0.029 1.00 94.69 101 VAL A O 1
ATOM 861 N N . ALA A 1 102 ? -0.388 -4.306 -1.476 1.00 96.62 102 ALA A N 1
ATOM 862 C CA . ALA A 1 102 ? -1.653 -3.778 -1.977 1.00 96.62 102 ALA A CA 1
ATOM 863 C C . ALA A 1 102 ? -2.753 -3.766 -0.901 1.00 96.62 102 ALA A C 1
ATOM 865 O O . ALA A 1 102 ? -3.526 -2.811 -0.817 1.00 96.62 102 ALA A O 1
ATOM 866 N N . LEU A 1 103 ? -2.796 -4.785 -0.037 1.00 96.94 103 LEU A N 1
ATOM 867 C CA . LEU A 1 103 ? -3.693 -4.815 1.116 1.00 96.94 103 LEU A CA 1
ATOM 868 C C . LEU A 1 103 ? -3.368 -3.694 2.113 1.00 96.94 103 LEU A C 1
ATOM 870 O O . LEU A 1 103 ? -4.289 -3.032 2.584 1.00 96.94 103 LEU A O 1
ATOM 874 N N . LEU A 1 104 ? -2.085 -3.446 2.400 1.00 95.56 104 LEU A N 1
ATOM 875 C CA . LEU A 1 104 ? -1.653 -2.352 3.275 1.00 95.56 104 LEU A CA 1
ATOM 876 C C . LEU A 1 104 ? -2.102 -0.993 2.735 1.00 95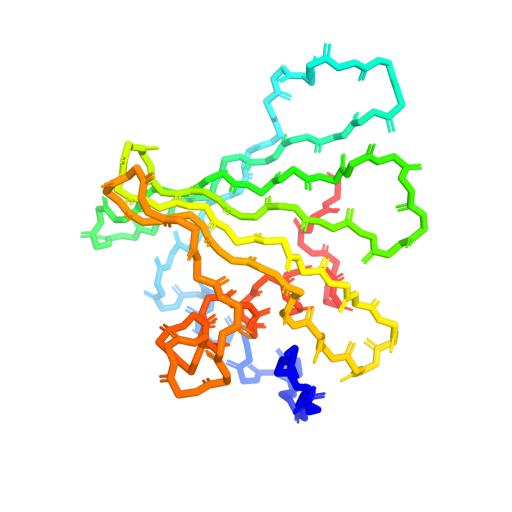.56 104 LEU A C 1
ATOM 878 O O . LEU A 1 104 ? -2.748 -0.236 3.456 1.00 95.56 104 LEU A O 1
ATOM 882 N N . VAL A 1 105 ? -1.839 -0.715 1.454 1.00 95.62 105 VAL A N 1
ATOM 883 C CA . VAL A 1 105 ? -2.273 0.527 0.791 1.00 95.62 105 VAL A CA 1
ATOM 884 C C . VAL A 1 105 ? -3.792 0.678 0.844 1.00 95.62 105 VAL A C 1
ATOM 886 O O . VAL A 1 105 ? -4.296 1.749 1.186 1.00 95.62 105 VAL A O 1
ATOM 889 N N . SER A 1 106 ? -4.526 -0.412 0.613 1.00 96.38 106 SER A N 1
ATOM 890 C CA . SER A 1 106 ? -5.982 -0.431 0.758 1.00 96.38 106 SER A CA 1
ATOM 891 C C . SER A 1 106 ? -6.440 -0.110 2.172 1.00 96.38 106 SER A C 1
ATOM 893 O O . SER A 1 106 ? -7.371 0.673 2.333 1.00 96.38 106 SER A O 1
ATOM 895 N N . CYS A 1 107 ? -5.785 -0.640 3.202 1.00 96.62 107 CYS A N 1
ATOM 896 C CA . CYS A 1 107 ? -6.095 -0.301 4.586 1.00 96.62 107 CYS A CA 1
ATOM 897 C C . CYS A 1 107 ? -5.772 1.165 4.911 1.00 96.62 107 CYS A C 1
ATOM 899 O O . CYS A 1 107 ? -6.599 1.830 5.539 1.00 96.62 107 CYS A O 1
ATOM 901 N N . TYR A 1 108 ? -4.630 1.697 4.456 1.00 95.25 108 TYR A N 1
ATOM 902 C CA . TYR A 1 108 ? -4.299 3.110 4.659 1.00 95.25 108 TYR A CA 1
ATOM 903 C C . TYR A 1 108 ? -5.350 4.026 4.026 1.00 95.25 108 TYR A C 1
ATOM 905 O O . TYR A 1 108 ? -5.803 4.970 4.672 1.00 95.25 108 TYR A O 1
ATOM 913 N N . ASN A 1 109 ? -5.792 3.720 2.804 1.00 93.81 109 ASN A N 1
ATOM 914 C CA . ASN A 1 109 ? -6.850 4.477 2.141 1.00 93.81 109 ASN A CA 1
ATOM 915 C C . ASN A 1 109 ? -8.196 4.329 2.872 1.00 93.81 109 ASN A C 1
ATOM 917 O O . ASN A 1 109 ? -8.770 5.306 3.349 1.00 93.81 109 ASN A O 1
ATOM 921 N N . LYS A 1 110 ? -8.666 3.086 3.041 1.00 94.38 110 LYS A N 1
ATOM 922 C CA . LYS A 1 110 ? -9.973 2.743 3.627 1.00 94.38 110 LYS A CA 1
ATOM 923 C C . LYS A 1 110 ? -10.171 3.307 5.033 1.00 94.38 110 LYS A C 1
ATOM 925 O O . LYS A 1 110 ? -11.283 3.691 5.385 1.00 94.38 110 LYS A O 1
ATOM 930 N N . PHE A 1 111 ? -9.121 3.337 5.851 1.00 95.06 111 PHE A N 1
ATOM 931 C CA . PHE A 1 111 ? -9.197 3.823 7.231 1.00 95.06 111 PHE A CA 1
ATOM 932 C C . PHE A 1 111 ? -8.757 5.283 7.402 1.00 95.06 111 PHE A C 1
ATOM 934 O O . PHE A 1 111 ? -8.711 5.768 8.534 1.00 95.06 111 PHE A O 1
ATOM 941 N N . GLY A 1 112 ? -8.497 5.995 6.300 1.00 92.75 112 GLY A N 1
ATOM 942 C CA . GLY A 1 112 ? -8.260 7.438 6.299 1.00 92.75 112 GLY A CA 1
ATOM 943 C C . GLY A 1 112 ? -6.887 7.853 6.825 1.00 92.75 112 GLY A C 1
ATOM 944 O O . GLY A 1 112 ? -6.787 8.876 7.500 1.00 92.75 112 GLY A O 1
ATOM 945 N N . TYR A 1 113 ? -5.852 7.061 6.547 1.00 93.12 113 TYR A N 1
ATOM 946 C CA . TYR A 1 113 ? -4.453 7.385 6.843 1.00 93.12 113 TYR A CA 1
ATOM 947 C C . TYR A 1 113 ? -3.750 8.122 5.689 1.00 93.12 113 TYR A C 1
ATOM 949 O O . TYR A 1 113 ? -2.779 8.829 5.934 1.00 93.12 113 TYR A O 1
ATOM 957 N N . LEU A 1 114 ? -4.242 7.994 4.450 1.00 91.19 114 LEU A N 1
ATOM 958 C CA . LEU A 1 114 ? -3.767 8.755 3.282 1.00 91.19 114 LEU A CA 1
ATOM 959 C C . LEU A 1 114 ? -4.561 10.061 3.142 1.00 91.19 114 LEU A C 1
ATOM 961 O O . LEU A 1 114 ? -5.392 10.200 2.242 1.00 91.19 114 LEU A O 1
ATOM 965 N N . LYS A 1 115 ? -4.386 10.971 4.103 1.00 80.62 115 LYS A N 1
ATOM 966 C CA . LYS A 1 115 ? -5.085 12.262 4.121 1.00 80.62 115 LYS A CA 1
ATOM 967 C C . LYS A 1 115 ? -4.324 13.360 3.431 1.00 80.62 115 LYS A C 1
ATOM 969 O O . LYS A 1 115 ? -3.090 13.264 3.290 1.00 80.62 115 LYS A O 1
#

Organism: NCBI:txid40520